Protein AF-A0A535PLF3-F1 (afdb_monomer_lite)

pLDDT: mean 87.12, std 11.1, range [45.72, 98.56]

Foldseek 3Di:
DPPDVVVVVVVVVVVVVVVVVVVVVVVVVCCCCPVVVVVVVVVVCVVPDDPDDDDDFDDWDDDPVNPHTPDGDDDDDDDDDDQVVDDPVCNVVVVVVVVVVVVD

Secondary structure (DSSP, 8-state):
---SSHHHHHHHHHHHHHHHHHHHHHHHHHIIIIISHHHHHHHHHHHH------PPPPPPEE-TTS-SEEE-----------GGGS-HHHHHHHHHHHHHHTT-

Radius of gyration: 34.32 Å; chains: 1; bounding box: 96×17×75 Å

Sequence (104 aa):
MLGRTDSRRRLLVILVAFAVAGASLGGRLAWWQVVRGSDLAADAHRQTTLRTEEPSRRGTIYDRSGTVVLATSVDRYRVVALPHSLSLADRQKTAQSLVTSRRR

Structure (mmCIF, N/CA/C/O backbone):
data_AF-A0A535PLF3-F1
#
_entry.id   AF-A0A535PLF3-F1
#
loop_
_atom_site.group_PDB
_atom_site.id
_atom_site.type_symbol
_atom_site.label_atom_id
_atom_site.label_alt_id
_atom_site.label_comp_id
_atom_site.label_asym_id
_atom_site.label_entity_id
_atom_site.label_seq_id
_atom_site.pdbx_PDB_ins_code
_atom_site.Cartn_x
_atom_site.Cartn_y
_atom_site.Cartn_z
_atom_site.occupancy
_atom_site.B_iso_or_equiv
_atom_site.auth_seq_id
_atom_site.auth_comp_id
_atom_site.auth_asym_id
_atom_site.auth_atom_id
_atom_site.pdbx_PDB_model_num
ATOM 1 N N . MET A 1 1 ? 52.831 0.271 -37.401 1.00 45.72 1 MET A N 1
ATOM 2 C CA . MET A 1 1 ? 52.290 1.410 -36.625 1.00 45.72 1 MET A CA 1
ATOM 3 C C . MET A 1 1 ? 50.783 1.538 -36.869 1.00 45.72 1 MET A C 1
ATOM 5 O O . MET A 1 1 ? 50.379 2.280 -37.749 1.00 45.72 1 MET A O 1
ATOM 9 N N . LEU A 1 2 ? 49.945 0.801 -36.129 1.00 56.78 2 LEU A N 1
ATOM 10 C CA . LEU A 1 2 ? 48.482 0.973 -36.125 1.00 56.78 2 LEU A CA 1
ATOM 11 C C . LEU A 1 2 ? 48.091 1.487 -34.738 1.00 56.78 2 LEU A C 1
ATOM 13 O O . LEU A 1 2 ? 48.141 0.717 -33.787 1.00 56.78 2 LEU A O 1
ATOM 17 N N . GLY A 1 3 ? 47.793 2.778 -34.565 1.00 60.88 3 GLY A N 1
ATOM 18 C CA . GLY A 1 3 ? 47.628 3.275 -33.189 1.00 60.88 3 GLY A CA 1
ATOM 19 C C . GLY A 1 3 ? 46.905 4.592 -32.954 1.00 60.88 3 GLY A C 1
ATOM 20 O O . GLY A 1 3 ? 46.897 5.051 -31.818 1.00 60.88 3 GLY A O 1
ATOM 21 N N . ARG A 1 4 ? 46.294 5.231 -33.959 1.00 59.78 4 ARG A N 1
ATOM 22 C CA . ARG A 1 4 ? 45.593 6.515 -33.727 1.00 59.78 4 ARG A CA 1
ATOM 23 C C . ARG A 1 4 ? 44.157 6.585 -34.251 1.00 59.78 4 ARG A C 1
ATOM 25 O O . ARG A 1 4 ? 43.327 7.223 -33.611 1.00 59.78 4 ARG A O 1
ATOM 32 N N . THR A 1 5 ? 43.827 5.904 -35.346 1.00 60.16 5 THR A N 1
ATOM 33 C CA . THR A 1 5 ? 42.466 5.881 -35.921 1.00 60.16 5 THR A CA 1
ATOM 34 C C . THR A 1 5 ? 41.593 4.745 -35.381 1.00 60.16 5 THR A C 1
ATOM 36 O O . THR A 1 5 ? 40.399 4.950 -35.169 1.00 60.16 5 THR A O 1
ATOM 39 N N . ASP A 1 6 ? 42.180 3.588 -35.067 1.00 66.50 6 ASP A N 1
ATOM 40 C CA . ASP A 1 6 ? 41.450 2.418 -34.552 1.00 66.50 6 ASP A CA 1
ATOM 41 C C . ASP A 1 6 ? 40.869 2.668 -33.147 1.00 66.50 6 ASP A C 1
ATOM 43 O O . ASP A 1 6 ? 39.704 2.398 -32.871 1.00 66.50 6 ASP A O 1
ATOM 47 N N . SER A 1 7 ? 41.636 3.334 -32.278 1.00 76.56 7 SER A N 1
ATOM 48 C CA . SER A 1 7 ? 41.222 3.671 -30.911 1.00 76.56 7 SER A CA 1
ATOM 49 C C . SER A 1 7 ? 39.967 4.548 -30.872 1.00 76.56 7 SER A C 1
ATOM 51 O O . SER A 1 7 ? 39.097 4.325 -30.035 1.00 76.56 7 SER A O 1
ATOM 53 N N . ARG A 1 8 ? 39.844 5.521 -31.790 1.00 84.31 8 ARG A N 1
ATOM 54 C CA . ARG A 1 8 ? 38.668 6.406 -31.885 1.00 84.31 8 ARG A CA 1
ATOM 55 C C . ARG A 1 8 ? 37.439 5.654 -32.384 1.00 84.31 8 ARG A C 1
ATOM 57 O O . ARG A 1 8 ? 36.364 5.816 -31.818 1.00 84.31 8 ARG A O 1
ATOM 64 N N . ARG A 1 9 ? 37.604 4.802 -33.403 1.00 87.31 9 ARG A N 1
ATOM 65 C CA . ARG A 1 9 ? 36.518 3.959 -33.921 1.00 87.31 9 ARG A CA 1
ATOM 66 C C . ARG A 1 9 ? 36.048 2.964 -32.861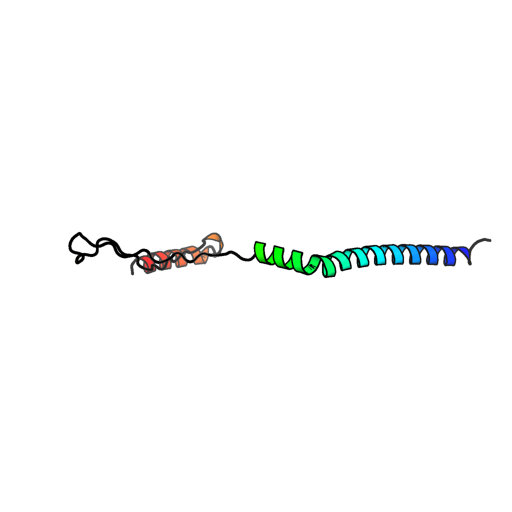 1.00 87.31 9 ARG A C 1
ATOM 68 O O . ARG A 1 9 ? 34.850 2.861 -32.631 1.00 87.31 9 ARG A O 1
ATOM 75 N N . ARG A 1 10 ? 36.974 2.299 -32.165 1.00 89.25 10 ARG A N 1
ATOM 76 C CA . ARG A 1 10 ? 36.672 1.383 -31.056 1.00 89.25 10 ARG A CA 1
ATOM 77 C C . ARG A 1 10 ? 35.933 2.086 -29.919 1.00 89.25 10 ARG A C 1
ATOM 79 O O . ARG A 1 10 ? 34.942 1.556 -29.432 1.00 89.25 10 ARG A O 1
ATOM 86 N N . LEU A 1 11 ? 36.376 3.283 -29.528 1.00 93.50 11 LEU A N 1
ATOM 87 C CA . LEU A 1 11 ? 35.707 4.076 -28.494 1.00 93.50 11 LEU A CA 1
ATOM 88 C C . LEU A 1 11 ? 34.281 4.466 -28.912 1.00 93.50 11 LEU A C 1
ATOM 90 O O . LEU A 1 11 ? 33.361 4.359 -28.110 1.00 93.50 11 LEU A O 1
ATOM 94 N N . LEU A 1 12 ? 34.089 4.869 -30.172 1.00 95.06 12 LEU A N 1
ATOM 95 C CA . LEU A 1 12 ? 32.777 5.232 -30.709 1.00 95.06 12 LEU A CA 1
ATOM 96 C C . LEU A 1 12 ? 31.836 4.021 -30.762 1.00 95.06 12 LEU A C 1
ATOM 98 O O . LEU A 1 12 ? 30.680 4.135 -30.373 1.00 95.06 12 LEU A O 1
ATOM 102 N N . VAL A 1 13 ? 32.336 2.849 -31.162 1.00 95.88 13 VAL A N 1
ATOM 103 C CA . VAL A 1 13 ? 31.568 1.592 -31.135 1.00 95.88 13 VAL A CA 1
ATOM 104 C C . VAL A 1 13 ? 31.126 1.252 -29.711 1.00 95.88 13 VAL A C 1
ATOM 106 O O . VAL A 1 13 ? 29.959 0.935 -29.497 1.00 95.88 13 VAL A O 1
ATOM 109 N N . ILE A 1 14 ? 32.028 1.365 -28.732 1.00 95.94 14 ILE A N 1
ATOM 110 C CA . ILE A 1 14 ? 31.702 1.132 -27.320 1.00 95.94 14 ILE A CA 1
ATOM 111 C C . ILE A 1 14 ? 30.649 2.138 -26.840 1.00 95.94 14 ILE A C 1
ATOM 113 O O . ILE A 1 14 ? 29.667 1.740 -26.221 1.00 95.94 14 ILE A O 1
ATOM 117 N N . LEU A 1 15 ? 30.808 3.424 -27.163 1.00 97.19 15 LEU A N 1
ATOM 118 C CA . LEU A 1 15 ? 29.841 4.461 -26.803 1.00 97.19 15 LEU A CA 1
ATOM 119 C C . LEU A 1 15 ? 28.452 4.163 -27.376 1.00 97.19 15 LEU A C 1
ATOM 121 O O . LEU A 1 15 ? 27.468 4.234 -26.648 1.00 97.19 15 LEU A O 1
ATOM 125 N N . VAL A 1 16 ? 28.371 3.797 -28.657 1.00 98.00 16 VAL A N 1
ATOM 126 C CA . VAL A 1 16 ? 27.105 3.428 -29.304 1.00 98.00 16 VAL A CA 1
ATOM 127 C C . VAL A 1 16 ? 26.499 2.195 -28.639 1.00 98.00 16 VAL A C 1
ATOM 129 O O . VAL A 1 16 ? 25.301 2.188 -28.372 1.00 98.00 16 VAL A O 1
ATOM 132 N N . ALA A 1 17 ? 27.304 1.186 -28.303 1.00 97.94 17 ALA A N 1
ATOM 133 C CA . ALA A 1 17 ? 26.820 0.003 -27.597 1.00 97.94 17 ALA A CA 1
ATOM 134 C C . ALA A 1 17 ? 26.204 0.364 -26.233 1.00 97.94 17 ALA A C 1
ATOM 136 O O . ALA A 1 17 ? 25.099 -0.079 -25.921 1.00 97.94 17 ALA A O 1
ATOM 137 N N . PHE A 1 18 ? 26.864 1.225 -25.452 1.00 98.25 18 PHE A N 1
ATOM 138 C CA . PHE A 1 18 ? 26.321 1.718 -24.183 1.00 98.25 18 PHE A CA 1
ATOM 139 C C . PHE A 1 18 ? 25.084 2.598 -24.367 1.00 98.25 18 PHE A C 1
ATOM 141 O O . PHE A 1 18 ? 24.142 2.481 -23.587 1.00 98.25 18 PHE A O 1
ATOM 148 N N . ALA A 1 19 ? 25.049 3.443 -25.398 1.00 98.31 19 ALA A N 1
ATOM 149 C CA . ALA A 1 19 ? 23.885 4.266 -25.706 1.00 98.31 19 ALA A CA 1
ATOM 150 C C . ALA A 1 19 ? 22.667 3.402 -26.062 1.00 98.31 19 ALA A C 1
ATOM 152 O O . ALA A 1 19 ? 21.576 3.642 -25.550 1.00 98.31 19 ALA A O 1
ATOM 153 N N . VAL A 1 20 ? 22.855 2.355 -26.871 1.00 98.56 20 VAL A N 1
ATOM 154 C CA . VAL A 1 20 ? 21.798 1.392 -27.218 1.00 98.56 20 VAL A CA 1
ATOM 155 C C . VAL A 1 20 ? 21.348 0.612 -25.985 1.00 98.56 20 VAL A C 1
ATOM 157 O O . VAL A 1 20 ? 20.147 0.493 -25.747 1.00 98.56 20 VAL A O 1
ATOM 160 N N . ALA A 1 21 ? 22.283 0.129 -25.162 1.00 98.38 21 ALA A N 1
ATOM 161 C CA . ALA A 1 21 ? 21.952 -0.552 -23.913 1.00 98.38 21 ALA A CA 1
ATOM 162 C C . ALA A 1 21 ? 21.140 0.361 -22.975 1.00 98.38 21 ALA A C 1
ATOM 164 O O . ALA A 1 21 ? 20.071 -0.030 -22.503 1.00 98.38 21 ALA A O 1
ATOM 165 N N . GLY A 1 22 ? 21.587 1.602 -22.773 1.00 98.44 22 GLY A N 1
ATOM 166 C CA . GLY A 1 22 ? 20.892 2.597 -21.957 1.00 98.44 22 GLY A CA 1
ATOM 167 C C . GLY A 1 22 ? 19.504 2.937 -22.500 1.00 98.44 22 GLY A C 1
ATOM 168 O O . GLY A 1 22 ? 18.536 2.931 -21.744 1.00 98.44 22 GLY A O 1
ATOM 169 N N . ALA A 1 23 ? 19.378 3.149 -23.811 1.00 98.38 23 ALA A N 1
ATOM 170 C CA . ALA A 1 23 ? 18.094 3.399 -24.461 1.00 98.38 23 ALA A CA 1
ATOM 171 C C . ALA A 1 23 ? 17.138 2.203 -24.332 1.00 98.38 23 ALA A C 1
ATOM 173 O O . ALA A 1 23 ? 15.951 2.397 -24.086 1.00 98.38 23 ALA A O 1
ATOM 174 N N . SER A 1 24 ? 17.643 0.969 -24.430 1.00 98.38 24 SER A N 1
ATOM 175 C CA . SER A 1 24 ? 16.827 -0.239 -24.260 1.00 98.38 24 SER A CA 1
ATOM 176 C C . SER A 1 24 ? 16.262 -0.361 -22.839 1.00 98.38 24 SER A C 1
ATOM 178 O O . SER A 1 24 ? 15.071 -0.624 -22.662 1.00 98.38 24 SER A O 1
ATOM 180 N N . LEU A 1 25 ? 17.085 -0.080 -21.823 1.00 98.25 25 LEU A N 1
ATOM 181 C CA . LEU A 1 25 ? 16.673 -0.065 -20.420 1.00 98.25 25 LEU A CA 1
ATOM 182 C C . LEU A 1 25 ? 15.706 1.088 -20.139 1.00 98.25 25 LEU A C 1
ATOM 184 O O . LEU A 1 25 ? 14.685 0.884 -19.485 1.00 98.25 25 LEU A O 1
ATOM 188 N N . GLY A 1 26 ? 15.989 2.276 -20.676 1.00 98.31 26 GLY A N 1
ATOM 189 C CA . GLY A 1 26 ? 15.128 3.451 -20.563 1.00 98.31 26 GLY A CA 1
ATOM 190 C C . GLY A 1 26 ? 13.759 3.226 -21.200 1.00 98.31 26 GLY A C 1
ATOM 191 O O . GLY A 1 26 ? 12.740 3.491 -20.571 1.00 98.31 26 GLY A O 1
ATOM 192 N N . GLY A 1 27 ? 13.712 2.647 -22.401 1.00 98.06 27 GLY A N 1
ATOM 193 C CA . GLY A 1 27 ? 12.463 2.265 -23.060 1.00 98.06 27 GLY A CA 1
ATOM 194 C C . GLY A 1 27 ? 11.695 1.203 -22.272 1.00 98.06 27 GLY A C 1
ATOM 195 O O . GLY A 1 27 ? 10.481 1.312 -22.092 1.00 98.06 27 GLY A O 1
ATOM 196 N N . ARG A 1 28 ? 12.398 0.205 -21.720 1.00 97.44 28 ARG A N 1
ATOM 197 C CA . ARG A 1 28 ? 11.778 -0.802 -20.851 1.00 97.44 28 ARG A CA 1
ATOM 198 C C . ARG A 1 28 ? 11.177 -0.169 -19.598 1.00 97.44 28 ARG A C 1
ATOM 200 O O . ARG A 1 28 ? 10.068 -0.542 -19.219 1.00 97.44 28 ARG A O 1
ATOM 207 N N . LEU A 1 29 ? 11.883 0.771 -18.974 1.00 97.69 29 LEU A N 1
ATOM 208 C CA . LEU A 1 29 ? 11.405 1.512 -17.811 1.00 97.69 29 LEU A CA 1
ATOM 209 C C . LEU A 1 29 ? 10.194 2.382 -18.166 1.00 97.69 29 LEU A C 1
ATOM 211 O O . LEU A 1 29 ? 9.194 2.340 -17.456 1.00 97.69 29 LEU A O 1
ATOM 215 N N . ALA A 1 30 ? 10.246 3.099 -19.290 1.00 97.75 30 ALA A N 1
ATOM 216 C CA . ALA A 1 30 ? 9.141 3.919 -19.776 1.00 97.75 30 ALA A CA 1
ATOM 217 C C . ALA A 1 30 ? 7.875 3.084 -20.017 1.00 97.75 30 ALA A C 1
ATOM 219 O O . ALA A 1 30 ? 6.788 3.519 -19.657 1.00 97.75 30 ALA A O 1
ATOM 220 N N . TRP A 1 31 ? 7.996 1.855 -20.531 1.00 97.50 31 TRP A N 1
ATOM 221 C CA . TRP A 1 31 ? 6.852 0.942 -20.630 1.00 97.50 31 TRP A CA 1
ATOM 222 C C . TRP A 1 31 ? 6.229 0.655 -19.258 1.00 97.50 31 TRP A C 1
ATOM 224 O O . TRP A 1 31 ? 5.013 0.741 -19.096 1.00 97.50 31 TRP A O 1
ATOM 234 N N . TRP A 1 32 ? 7.053 0.356 -18.250 1.00 97.56 32 TRP A N 1
ATOM 235 C CA . TRP A 1 32 ? 6.563 0.089 -16.895 1.00 97.56 32 TRP A CA 1
ATOM 236 C C . TRP A 1 32 ? 5.911 1.314 -16.255 1.00 97.56 32 TRP A C 1
ATOM 238 O O . TRP A 1 32 ? 4.905 1.168 -15.570 1.00 97.56 32 TRP A O 1
ATOM 248 N N . GLN A 1 33 ? 6.464 2.501 -16.491 1.00 95.81 33 GLN A N 1
ATOM 249 C CA . GLN A 1 33 ? 5.983 3.745 -15.897 1.00 95.81 33 GLN A CA 1
ATOM 250 C C . GLN A 1 33 ? 4.751 4.316 -16.609 1.00 95.81 33 GLN A C 1
ATOM 252 O O . GLN A 1 33 ? 3.830 4.768 -15.942 1.00 95.81 33 GLN A O 1
ATOM 257 N N . VAL A 1 34 ? 4.716 4.299 -17.943 1.00 96.31 34 VAL A N 1
ATOM 258 C CA . VAL A 1 34 ? 3.665 4.960 -18.736 1.00 96.31 34 VAL A CA 1
ATOM 259 C C . VAL A 1 34 ? 2.525 4.007 -19.067 1.00 96.31 34 VAL A C 1
ATOM 261 O O . VAL A 1 34 ? 1.367 4.367 -18.896 1.00 96.31 34 VAL A O 1
ATOM 264 N N . VAL A 1 35 ? 2.833 2.790 -19.529 1.00 95.94 35 VAL A N 1
ATOM 265 C CA . VAL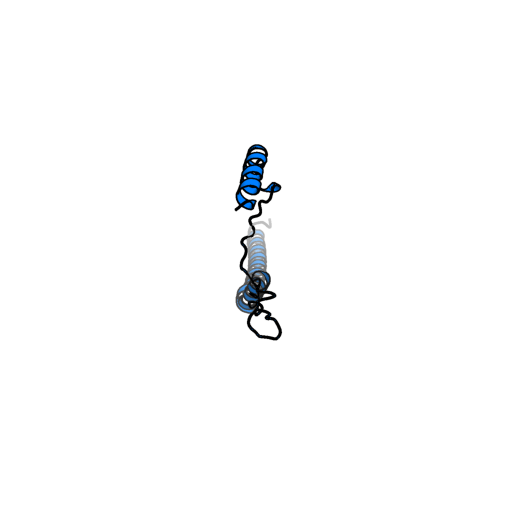 A 1 35 ? 1.798 1.831 -19.954 1.00 95.94 35 VAL A CA 1
ATOM 266 C C . VAL A 1 35 ? 1.217 1.098 -18.752 1.00 95.94 35 VAL A C 1
ATOM 268 O O . VAL A 1 35 ? 0.007 0.944 -18.657 1.00 95.94 35 VAL A O 1
ATOM 271 N N . ARG A 1 36 ? 2.075 0.646 -17.829 1.00 96.31 36 ARG A N 1
ATOM 272 C CA . ARG A 1 36 ? 1.656 -0.158 -16.668 1.00 96.31 36 ARG A CA 1
ATOM 273 C C . ARG A 1 36 ? 1.588 0.609 -15.348 1.00 96.31 36 ARG A C 1
ATOM 275 O O . ARG A 1 36 ? 1.249 0.012 -14.327 1.00 96.31 36 ARG A O 1
ATOM 282 N N . GLY A 1 37 ? 1.941 1.893 -15.341 1.00 95.31 37 GLY A N 1
ATOM 283 C CA . GLY A 1 37 ? 2.120 2.655 -14.105 1.00 95.31 37 GLY A CA 1
ATOM 284 C C . GLY A 1 37 ? 0.832 2.814 -13.306 1.00 95.31 37 GLY A C 1
ATOM 285 O O . GLY A 1 37 ? 0.845 2.618 -12.093 1.00 95.31 37 GLY A O 1
ATOM 286 N N . SER A 1 38 ? -0.284 3.108 -13.981 1.00 93.00 38 SER A N 1
ATOM 287 C CA . SER A 1 38 ? -1.600 3.238 -13.341 1.00 93.00 38 SER A CA 1
ATOM 288 C C . SER A 1 38 ? -2.034 1.948 -12.656 1.00 93.00 38 SER A C 1
ATOM 290 O O . SER A 1 38 ? -2.485 1.979 -11.514 1.00 93.00 38 SER A O 1
ATOM 292 N N . ASP A 1 39 ? -1.850 0.817 -13.333 1.00 94.31 39 ASP A N 1
ATOM 293 C CA . ASP A 1 39 ? -2.280 -0.489 -12.841 1.00 94.31 39 ASP A CA 1
ATOM 294 C C . ASP A 1 39 ? -1.443 -0.902 -11.631 1.00 94.31 39 ASP A C 1
ATOM 296 O O . ASP A 1 39 ? -1.983 -1.288 -10.598 1.00 94.31 39 ASP A O 1
ATOM 300 N N . LEU A 1 40 ? -0.121 -0.724 -11.712 1.00 93.94 40 LEU A N 1
ATOM 301 C CA . LEU A 1 40 ? 0.783 -0.985 -10.592 1.00 93.94 40 LEU A CA 1
ATOM 302 C C . LEU A 1 40 ? 0.492 -0.089 -9.381 1.00 93.94 40 LEU A C 1
ATOM 304 O O . LEU A 1 40 ? 0.548 -0.560 -8.245 1.00 93.94 40 LEU A O 1
ATOM 308 N N . ALA A 1 41 ? 0.162 1.186 -9.603 1.00 92.19 41 ALA A N 1
ATOM 309 C CA . ALA A 1 41 ? -0.225 2.098 -8.530 1.00 92.19 41 ALA A CA 1
ATOM 310 C C . ALA A 1 41 ? -1.558 1.680 -7.891 1.00 92.19 41 ALA A C 1
ATOM 312 O O . ALA A 1 41 ? -1.675 1.644 -6.666 1.00 92.19 41 ALA A O 1
ATOM 313 N N . ALA A 1 42 ? -2.548 1.303 -8.703 1.00 91.31 42 ALA A N 1
ATOM 314 C CA . ALA A 1 42 ? -3.824 0.796 -8.216 1.00 91.31 42 ALA A CA 1
ATOM 315 C C . ALA A 1 42 ? -3.647 -0.497 -7.406 1.00 91.31 42 ALA A C 1
ATOM 317 O O . ALA A 1 42 ? -4.258 -0.654 -6.351 1.00 91.31 42 ALA A O 1
ATOM 318 N N . ASP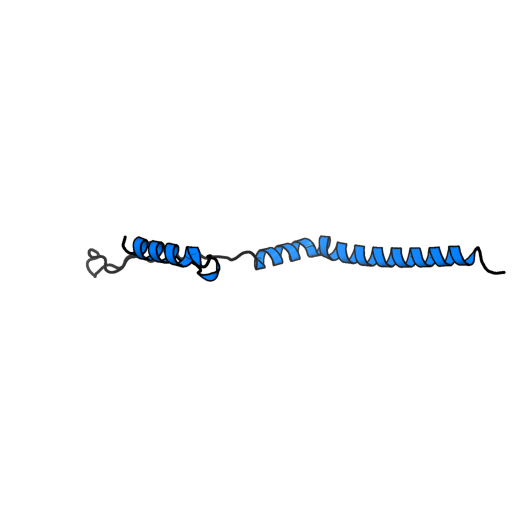 A 1 43 ? -2.790 -1.410 -7.859 1.00 91.06 43 ASP A N 1
ATOM 319 C CA . ASP A 1 43 ? -2.468 -2.651 -7.153 1.00 91.06 43 ASP A CA 1
ATOM 320 C C . ASP A 1 43 ? -1.813 -2.374 -5.794 1.00 91.06 43 ASP A C 1
ATOM 322 O O . ASP A 1 43 ? -2.242 -2.930 -4.779 1.00 91.06 43 ASP A O 1
ATOM 326 N N . ALA A 1 44 ? -0.839 -1.459 -5.748 1.00 88.62 44 ALA A N 1
ATOM 327 C CA . ALA A 1 44 ? -0.205 -1.025 -4.504 1.00 88.62 44 ALA A CA 1
ATOM 328 C C . ALA A 1 44 ? -1.218 -0.384 -3.540 1.00 88.62 44 ALA A C 1
ATOM 330 O O . ALA A 1 44 ? -1.210 -0.666 -2.337 1.00 88.62 44 ALA A O 1
ATOM 331 N N . HIS A 1 45 ? -2.143 0.428 -4.060 1.00 87.94 45 HIS A N 1
ATOM 332 C CA . HIS A 1 45 ? -3.229 0.990 -3.263 1.00 87.94 45 HIS A CA 1
ATOM 333 C C . HIS A 1 45 ? -4.156 -0.089 -2.708 1.00 87.94 45 HIS A C 1
ATOM 335 O O . HIS A 1 45 ? -4.508 -0.023 -1.535 1.00 87.94 45 HIS A O 1
ATOM 341 N N . ARG A 1 46 ? -4.514 -1.121 -3.480 1.00 86.56 46 ARG A N 1
ATOM 342 C CA . ARG A 1 46 ? -5.341 -2.228 -2.965 1.00 86.56 46 ARG A CA 1
ATOM 343 C C . ARG A 1 46 ? -4.623 -3.059 -1.904 1.00 86.56 46 ARG A C 1
ATOM 345 O O . ARG A 1 46 ? -5.272 -3.518 -0.973 1.00 86.56 46 ARG A O 1
ATOM 352 N N . GLN A 1 47 ? -3.309 -3.241 -2.018 1.00 84.50 47 GLN A N 1
ATOM 353 C CA . GLN A 1 47 ? -2.522 -3.954 -1.005 1.00 84.50 47 GLN A CA 1
ATOM 354 C C . GLN A 1 47 ? -2.391 -3.176 0.309 1.00 84.50 47 GLN A C 1
ATOM 356 O O . GLN A 1 47 ? -2.302 -3.779 1.374 1.00 84.50 47 GLN A O 1
ATOM 361 N N . THR A 1 48 ? -2.368 -1.845 0.239 1.00 80.56 48 THR A N 1
ATOM 362 C CA . THR A 1 48 ? -2.204 -0.973 1.414 1.00 80.56 48 THR A CA 1
ATOM 363 C C . THR A 1 48 ? -3.530 -0.503 2.009 1.00 80.56 48 THR A C 1
ATOM 365 O O . THR A 1 48 ? -3.586 -0.170 3.192 1.00 80.56 48 THR A O 1
ATOM 368 N N . THR A 1 49 ? -4.611 -0.505 1.228 1.00 77.44 49 THR A N 1
ATOM 369 C CA . THR A 1 49 ? -5.944 -0.123 1.699 1.00 77.44 49 THR A CA 1
ATOM 370 C C . THR A 1 49 ? -6.602 -1.306 2.392 1.00 77.44 49 THR A C 1
ATOM 372 O O . THR A 1 49 ? -7.126 -2.218 1.753 1.00 77.44 49 THR A O 1
ATOM 375 N N . LEU A 1 50 ? -6.622 -1.272 3.721 1.00 71.56 50 LEU A N 1
ATOM 376 C CA . LEU A 1 50 ? -7.462 -2.162 4.509 1.00 71.56 50 LEU A CA 1
ATOM 377 C C . LEU A 1 50 ? -8.901 -1.640 4.469 1.00 71.56 50 L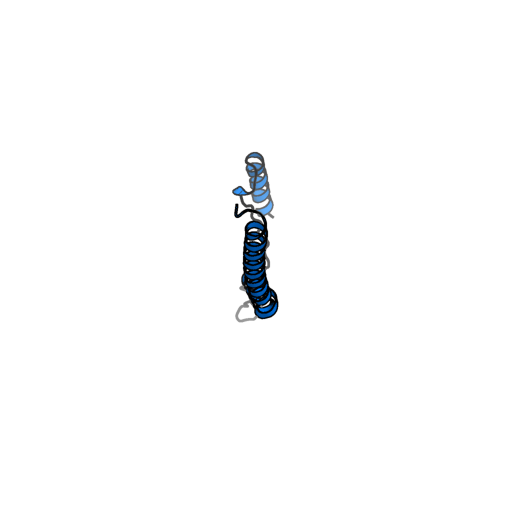EU A C 1
ATOM 379 O O . LEU A 1 50 ? -9.195 -0.554 4.968 1.00 71.56 50 LEU A O 1
ATOM 383 N N . ARG A 1 51 ? -9.810 -2.415 3.873 1.00 67.12 51 ARG A N 1
ATOM 384 C CA . ARG A 1 51 ? -11.248 -2.175 4.014 1.00 67.12 51 ARG A CA 1
ATOM 385 C C . ARG A 1 51 ? -11.671 -2.667 5.393 1.00 67.12 51 ARG A C 1
ATOM 387 O O . ARG A 1 51 ? -11.905 -3.856 5.584 1.00 67.12 51 ARG A O 1
ATOM 394 N N . THR A 1 52 ? -11.753 -1.751 6.346 1.00 70.62 52 THR A N 1
ATOM 395 C CA . THR A 1 52 ? -12.384 -2.025 7.636 1.00 70.62 52 THR A CA 1
ATOM 396 C C . THR A 1 52 ? -13.884 -1.828 7.469 1.00 70.62 52 THR A C 1
ATOM 398 O O . THR A 1 52 ? -14.344 -0.706 7.270 1.00 70.62 52 THR A O 1
ATOM 401 N N . GLU A 1 53 ? -14.653 -2.915 7.486 1.00 72.38 53 GLU A N 1
ATOM 402 C CA . GLU A 1 53 ? -16.107 -2.812 7.591 1.00 72.38 53 GLU A CA 1
ATOM 403 C C . GLU A 1 53 ? -16.470 -2.438 9.025 1.00 72.38 53 GLU A C 1
ATOM 405 O O . GLU A 1 53 ? -16.107 -3.147 9.962 1.00 72.38 53 GLU A O 1
ATOM 410 N N . GLU A 1 54 ? -17.165 -1.314 9.191 1.00 76.19 54 GLU A N 1
ATOM 411 C CA . GLU A 1 54 ? -17.726 -0.932 10.482 1.00 76.19 54 GLU A CA 1
ATOM 412 C C . GLU A 1 54 ? -18.990 -1.773 10.715 1.00 76.19 54 GLU A C 1
ATOM 414 O O . GLU A 1 54 ? -19.967 -1.630 9.968 1.00 76.19 54 GLU A O 1
ATOM 419 N N . PRO A 1 55 ? -18.998 -2.687 11.699 1.00 77.25 55 PRO A N 1
ATOM 420 C CA . PRO A 1 55 ? -20.161 -3.519 11.947 1.00 77.25 55 PRO A CA 1
ATOM 421 C C . PRO A 1 55 ? -21.340 -2.656 12.407 1.00 77.25 55 PRO A C 1
ATOM 423 O O . PRO A 1 55 ? -21.219 -1.800 13.282 1.00 77.25 55 PRO A O 1
ATOM 426 N N . SER A 1 56 ? -22.526 -2.915 11.857 1.00 77.69 56 SER A N 1
ATOM 427 C CA . SER A 1 56 ? -23.747 -2.257 12.323 1.00 77.69 56 SER A CA 1
ATOM 428 C C . SER A 1 56 ? -24.030 -2.610 13.787 1.00 77.69 56 SER A C 1
ATOM 430 O O . SER A 1 56 ? -23.926 -3.778 14.176 1.00 77.69 56 SER A O 1
ATOM 432 N N . ARG A 1 57 ? -24.468 -1.632 14.591 1.00 81.69 57 ARG A N 1
ATOM 433 C CA . ARG A 1 57 ? -24.863 -1.868 15.988 1.00 81.69 57 ARG A CA 1
ATOM 434 C C . ARG A 1 57 ? -25.996 -2.899 16.048 1.00 81.69 57 ARG A C 1
ATOM 436 O O . ARG A 1 57 ? -27.043 -2.720 15.428 1.00 81.69 57 ARG A O 1
ATOM 443 N N . ARG A 1 58 ? -25.813 -3.963 16.834 1.00 87.75 58 ARG A N 1
ATOM 444 C CA . ARG A 1 58 ? -26.862 -4.963 17.069 1.00 87.75 58 ARG A CA 1
ATOM 445 C C . ARG A 1 58 ? -28.016 -4.339 17.857 1.00 87.75 58 ARG A C 1
ATOM 447 O O . ARG A 1 58 ? -27.778 -3.662 18.859 1.00 87.75 58 ARG A O 1
ATOM 454 N N . GLY A 1 59 ? -29.245 -4.617 17.424 1.00 88.44 59 GLY A N 1
ATOM 455 C CA . GLY A 1 59 ? -30.466 -4.150 18.080 1.00 88.44 59 GLY A CA 1
ATOM 456 C C . GLY A 1 59 ? -30.659 -4.689 19.503 1.00 88.44 59 GLY A C 1
ATOM 457 O O . GLY A 1 59 ? -30.097 -5.721 19.890 1.00 88.44 59 GLY A O 1
ATOM 458 N N . THR A 1 60 ? -31.476 -3.971 20.271 1.00 92.88 60 THR A N 1
ATOM 459 C CA . THR A 1 60 ? -31.857 -4.310 21.646 1.00 92.88 60 THR A CA 1
ATOM 460 C C . THR A 1 60 ? -32.832 -5.490 21.666 1.00 92.88 60 THR A C 1
ATOM 462 O O . THR A 1 60 ? -33.787 -5.515 20.893 1.00 92.88 60 THR A O 1
ATOM 465 N N . ILE A 1 61 ? -32.610 -6.466 22.550 1.00 92.44 61 ILE A N 1
ATOM 466 C CA . ILE A 1 61 ? -33.553 -7.566 22.804 1.00 92.44 61 ILE A CA 1
ATOM 467 C C . ILE A 1 61 ? -34.414 -7.195 24.002 1.00 92.44 61 ILE A C 1
ATOM 469 O O . ILE A 1 61 ? -33.875 -6.842 25.053 1.00 92.44 61 ILE A O 1
ATOM 473 N N . TYR A 1 62 ? -35.724 -7.344 23.850 1.00 95.25 62 TYR A N 1
ATOM 474 C CA . TYR A 1 62 ? -36.705 -7.151 24.910 1.00 95.25 62 TYR A CA 1
ATOM 475 C C . TYR A 1 62 ? -37.342 -8.482 25.316 1.00 95.25 62 TYR A C 1
ATOM 477 O O . TYR A 1 62 ? -37.244 -9.477 24.594 1.00 95.25 62 TYR A O 1
ATOM 485 N N . ASP A 1 63 ? -37.999 -8.503 26.471 1.00 92.81 63 ASP A N 1
ATOM 486 C CA . ASP A 1 63 ? -38.890 -9.600 26.849 1.00 92.81 63 ASP A CA 1
ATOM 487 C C . ASP A 1 63 ? -40.172 -9.636 25.981 1.00 92.81 63 ASP A C 1
ATOM 489 O O . ASP A 1 63 ? -40.389 -8.794 25.107 1.00 92.81 63 ASP A O 1
ATOM 493 N N . ARG A 1 64 ? -41.069 -10.599 26.241 1.00 92.00 64 ARG A N 1
ATOM 494 C CA . ARG A 1 64 ? -42.341 -10.738 25.500 1.00 92.00 64 ARG A CA 1
ATOM 495 C C . ARG A 1 64 ? -43.276 -9.525 25.592 1.00 92.00 64 ARG A C 1
ATOM 497 O O . ARG A 1 64 ? -44.188 -9.420 24.781 1.00 92.00 64 ARG A O 1
ATOM 504 N N . SER A 1 65 ? -43.120 -8.681 26.611 1.00 92.75 65 SER A N 1
ATOM 505 C CA . SER A 1 65 ? -43.941 -7.484 26.809 1.00 92.75 65 SER A CA 1
ATOM 506 C C . SER A 1 65 ? -43.392 -6.279 26.045 1.00 92.75 65 SER A C 1
ATOM 508 O O . SER A 1 65 ? -44.090 -5.280 25.911 1.00 92.75 65 SER A O 1
ATOM 510 N N . GLY A 1 66 ? -42.145 -6.356 25.567 1.00 87.19 66 GLY A N 1
ATOM 511 C CA . GLY A 1 66 ? -41.443 -5.240 24.937 1.00 87.19 66 GLY A CA 1
ATOM 512 C C . GLY A 1 66 ? -40.920 -4.196 25.928 1.00 87.19 66 GLY A C 1
ATOM 513 O O . GLY A 1 66 ? -40.385 -3.180 25.498 1.00 87.19 66 GLY A O 1
ATOM 514 N N . THR A 1 67 ? -41.057 -4.423 27.240 1.00 88.75 67 THR A N 1
ATOM 515 C CA . THR A 1 67 ? -40.771 -3.400 28.263 1.00 88.75 67 THR A CA 1
ATOM 516 C C . THR A 1 67 ? -39.381 -3.563 28.870 1.00 88.75 67 THR A C 1
ATOM 518 O O . THR A 1 67 ? -38.647 -2.589 29.030 1.00 88.75 67 THR A O 1
ATOM 521 N N . VAL A 1 68 ? -38.991 -4.795 29.207 1.00 90.38 68 VAL A N 1
ATOM 522 C CA . VAL A 1 68 ? -37.711 -5.059 29.878 1.00 90.38 68 VAL A CA 1
ATOM 523 C C . VAL A 1 68 ? -36.629 -5.342 28.843 1.00 90.38 68 VAL A C 1
ATOM 525 O O . VAL A 1 68 ? -36.774 -6.245 28.021 1.00 90.38 68 VAL A O 1
ATOM 528 N N . VAL A 1 69 ? -35.524 -4.594 28.904 1.00 91.38 69 VAL A N 1
ATOM 529 C CA . VAL A 1 69 ? -34.333 -4.826 28.073 1.00 91.38 69 VAL A CA 1
ATOM 530 C C . VAL A 1 69 ? -33.544 -6.011 28.623 1.00 91.38 69 VAL A C 1
ATOM 532 O O . VAL A 1 69 ? -33.065 -5.974 29.753 1.00 91.38 69 VAL A O 1
ATOM 535 N N . LEU A 1 70 ? -33.368 -7.041 27.799 1.00 92.31 70 LEU A N 1
ATOM 536 C CA . LEU A 1 70 ? -32.603 -8.244 28.132 1.00 92.31 70 LEU A CA 1
ATOM 537 C C . LEU A 1 70 ? -31.157 -8.175 27.634 1.00 92.31 70 LEU A C 1
ATOM 539 O O . LEU A 1 70 ? -30.248 -8.673 28.292 1.00 92.31 70 LEU A O 1
ATOM 543 N N . ALA A 1 71 ? -30.928 -7.565 26.469 1.00 91.56 71 ALA A N 1
ATOM 544 C CA . ALA A 1 71 ? -29.588 -7.408 25.912 1.00 91.56 71 ALA A CA 1
ATOM 545 C C . ALA A 1 71 ? -29.497 -6.155 25.041 1.00 91.56 71 ALA A C 1
ATOM 547 O O . ALA A 1 71 ? -30.387 -5.888 24.235 1.00 91.56 71 ALA A O 1
ATOM 548 N N . THR A 1 72 ? -28.396 -5.418 25.164 1.00 91.00 72 THR A N 1
ATOM 549 C CA . THR A 1 72 ? -28.114 -4.221 24.366 1.00 91.00 72 THR A CA 1
ATOM 550 C C . THR A 1 72 ? -26.627 -4.126 24.030 1.00 91.00 72 THR A C 1
ATOM 552 O O . THR A 1 72 ? -25.787 -4.735 24.694 1.00 91.00 72 THR A O 1
ATOM 555 N N . SER A 1 73 ? -26.310 -3.360 22.989 1.00 89.69 73 SER A N 1
ATOM 556 C CA . SER A 1 73 ? -24.942 -3.096 22.547 1.00 89.69 73 SER A CA 1
ATOM 557 C C . SER A 1 73 ? -24.455 -1.777 23.137 1.00 89.69 73 SER A C 1
ATOM 559 O O . SER A 1 73 ? -25.026 -0.725 22.844 1.00 89.69 73 SER A O 1
ATOM 561 N N . VAL A 1 74 ? -23.378 -1.818 23.922 1.00 87.56 74 VAL A N 1
ATOM 562 C CA . VAL A 1 74 ? -22.748 -0.627 24.511 1.00 87.56 74 VAL A CA 1
ATOM 563 C C . VAL A 1 74 ? -21.331 -0.453 23.993 1.00 87.56 74 VAL A C 1
ATOM 565 O O . VAL A 1 74 ? -20.586 -1.426 23.867 1.00 87.56 74 VAL A O 1
ATOM 568 N N . ASP A 1 75 ? -20.950 0.793 23.741 1.00 86.19 75 ASP A N 1
ATOM 569 C CA . ASP A 1 75 ? -19.591 1.105 23.315 1.00 86.19 75 ASP A CA 1
ATOM 570 C C . ASP A 1 75 ? -18.672 1.068 24.535 1.00 86.19 75 ASP A C 1
ATOM 572 O O . ASP A 1 75 ? -18.981 1.608 25.603 1.00 86.19 75 ASP A O 1
ATOM 576 N N . ARG A 1 76 ? -17.537 0.386 24.395 1.00 84.31 76 ARG A N 1
ATOM 577 C CA . ARG A 1 76 ? -16.540 0.254 25.455 1.00 84.31 76 ARG A CA 1
ATOM 578 C C . ARG A 1 76 ? -15.167 0.556 24.894 1.00 84.31 76 ARG A C 1
ATOM 580 O O . ARG A 1 76 ? -14.729 -0.059 23.926 1.00 84.31 76 ARG A O 1
ATOM 587 N N . TYR A 1 77 ? -14.461 1.458 25.559 1.00 86.25 77 TYR A N 1
ATOM 588 C CA . TYR A 1 77 ? -13.063 1.712 25.259 1.00 86.25 77 TYR A CA 1
ATOM 589 C C . TYR A 1 77 ? -12.198 0.597 25.841 1.00 86.25 77 TYR A C 1
ATOM 591 O O . TYR A 1 77 ? -12.290 0.267 27.025 1.00 86.25 77 TYR A O 1
ATOM 599 N N . ARG A 1 78 ? -11.333 0.022 25.005 1.00 85.06 78 ARG A N 1
ATOM 600 C CA . ARG A 1 78 ? -10.304 -0.925 25.429 1.00 85.06 78 ARG A CA 1
ATOM 601 C C . ARG A 1 78 ? -8.953 -0.226 25.395 1.00 85.06 78 ARG A C 1
ATOM 603 O O . ARG A 1 78 ? -8.437 0.071 24.324 1.00 85.06 78 ARG A O 1
ATOM 610 N N . VAL A 1 79 ? -8.369 -0.008 26.567 1.00 86.00 79 VAL A N 1
ATOM 611 C CA . VAL A 1 79 ? -7.009 0.525 26.692 1.00 86.00 79 VAL A CA 1
ATOM 612 C C . VAL A 1 79 ? -6.028 -0.645 26.762 1.00 86.00 79 VAL A C 1
ATOM 614 O O . VAL A 1 79 ? -6.192 -1.552 27.579 1.00 86.00 79 VAL A O 1
ATOM 617 N N . VAL A 1 80 ? -5.021 -0.645 25.889 1.00 86.69 80 VAL A N 1
ATOM 618 C CA . VAL A 1 80 ? -3.963 -1.664 25.821 1.00 86.69 80 VAL A CA 1
ATOM 619 C C . VAL A 1 80 ? -2.599 -0.992 25.728 1.00 86.69 80 VAL A C 1
ATOM 621 O O . VAL A 1 80 ? -2.462 0.058 25.109 1.00 86.69 80 VAL A O 1
ATOM 624 N N . ALA A 1 81 ? -1.587 -1.613 26.333 1.00 88.81 81 ALA A N 1
ATOM 625 C CA . ALA A 1 81 ? -0.190 -1.225 26.174 1.00 88.81 81 ALA A CA 1
ATOM 626 C C . ALA A 1 81 ? 0.614 -2.416 25.648 1.00 88.81 81 ALA A C 1
ATOM 628 O O . ALA A 1 81 ? 0.347 -3.559 26.022 1.00 88.81 81 ALA A O 1
ATOM 629 N N . LEU A 1 82 ? 1.600 -2.136 24.798 1.00 91.50 82 LEU A N 1
ATOM 630 C CA . LEU A 1 82 ? 2.498 -3.127 24.210 1.00 91.50 82 LEU A CA 1
ATOM 631 C C . LEU A 1 82 ? 3.815 -3.128 25.002 1.00 91.50 82 LEU A C 1
ATOM 633 O O . LEU A 1 82 ? 4.593 -2.184 24.887 1.00 91.50 82 LEU A O 1
ATOM 637 N N . PRO A 1 83 ? 4.114 -4.155 25.821 1.00 87.88 83 PRO A N 1
ATOM 638 C CA . PRO A 1 83 ? 5.274 -4.114 26.717 1.00 87.88 83 PRO A CA 1
ATOM 639 C C . PRO A 1 83 ? 6.616 -3.940 25.995 1.00 87.88 83 PRO A C 1
ATOM 641 O O . PRO A 1 83 ? 7.546 -3.349 26.543 1.00 87.88 83 PRO A O 1
ATOM 644 N N . HIS A 1 84 ? 6.721 -4.437 24.760 1.00 89.94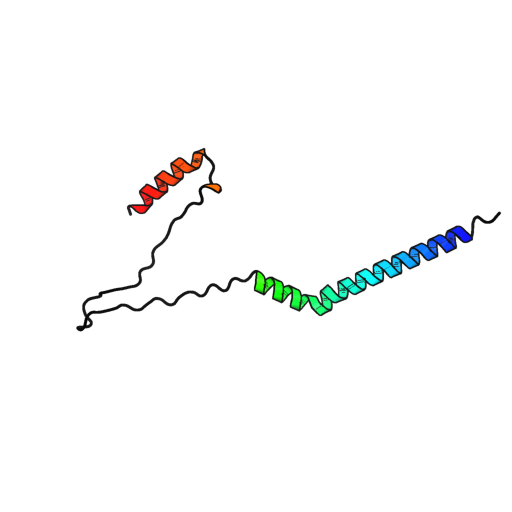 84 HIS A N 1
ATOM 645 C CA . HIS A 1 84 ? 7.938 -4.344 23.954 1.00 89.94 84 HIS A CA 1
ATOM 646 C C . HIS A 1 84 ? 8.226 -2.922 23.448 1.00 89.94 84 HIS A C 1
ATOM 648 O O . HIS A 1 84 ? 9.372 -2.632 23.127 1.00 89.94 84 HIS A O 1
ATOM 654 N N . SER A 1 85 ? 7.226 -2.035 23.382 1.00 90.88 85 SER A N 1
ATOM 655 C CA . SER A 1 85 ? 7.412 -0.635 22.977 1.00 90.88 85 SER A CA 1
ATOM 656 C C . SER A 1 85 ? 7.705 0.292 24.162 1.00 90.88 85 SER A C 1
ATOM 658 O O . SER A 1 85 ? 7.747 1.505 23.991 1.00 90.88 85 SER A O 1
ATOM 660 N N . LEU A 1 86 ? 7.869 -0.264 25.368 1.00 90.44 86 LEU A N 1
ATOM 661 C CA . LEU A 1 86 ? 8.122 0.473 26.604 1.00 90.44 86 LEU A CA 1
ATOM 662 C C . LEU A 1 86 ? 9.521 0.163 27.139 1.00 90.44 86 LEU A C 1
ATOM 664 O O . LEU A 1 86 ? 9.950 -1.000 27.144 1.00 90.44 86 LEU A O 1
ATOM 668 N N . SER A 1 87 ? 10.191 1.195 27.661 1.00 89.94 87 SER A N 1
ATOM 669 C CA . SER A 1 87 ? 11.443 1.033 28.401 1.00 89.94 87 SER A CA 1
ATOM 670 C C . SER A 1 87 ? 11.225 0.161 29.644 1.00 89.94 87 SER A C 1
ATOM 672 O O . SER A 1 87 ? 10.120 0.098 30.189 1.00 89.94 87 SER A O 1
ATOM 674 N N . LEU A 1 88 ? 12.275 -0.514 30.123 1.00 85.38 88 LEU A N 1
ATOM 675 C CA . LEU A 1 88 ? 12.177 -1.338 31.336 1.00 85.38 88 LEU A CA 1
ATOM 676 C C . LEU A 1 88 ? 11.718 -0.522 32.555 1.00 85.38 88 LEU A C 1
ATOM 678 O O . LEU A 1 88 ? 10.942 -1.030 33.361 1.00 85.38 88 LEU A O 1
ATOM 682 N N . ALA A 1 89 ? 12.134 0.744 32.646 1.00 86.88 89 ALA A N 1
ATOM 683 C CA . ALA A 1 89 ? 11.747 1.651 33.723 1.00 86.88 89 ALA A CA 1
ATOM 684 C C . ALA A 1 89 ? 10.256 2.043 33.662 1.00 86.88 89 ALA A C 1
ATOM 686 O O . ALA A 1 89 ? 9.587 2.113 34.694 1.00 86.88 89 ALA A O 1
ATOM 687 N N . ASP A 1 90 ? 9.702 2.235 32.461 1.00 90.12 90 ASP A N 1
ATOM 688 C CA . ASP A 1 90 ? 8.330 2.737 32.286 1.00 90.12 90 ASP A CA 1
ATOM 689 C C . ASP A 1 90 ? 7.252 1.653 32.404 1.00 90.12 90 ASP A C 1
ATOM 691 O O . ASP A 1 90 ? 6.076 1.958 32.639 1.00 90.12 90 ASP A O 1
ATOM 695 N N . ARG A 1 91 ? 7.625 0.374 32.270 1.00 90.31 91 ARG A N 1
ATOM 696 C CA . ARG A 1 91 ? 6.686 -0.761 32.331 1.00 90.31 91 ARG A CA 1
ATOM 697 C C . ARG A 1 91 ? 5.934 -0.824 33.654 1.00 90.31 91 ARG A C 1
ATOM 699 O O . ARG A 1 91 ? 4.715 -0.980 33.647 1.00 90.31 91 ARG A O 1
ATOM 706 N N . GLN A 1 92 ? 6.642 -0.668 34.772 1.00 88.69 92 GLN A N 1
ATOM 707 C CA . GLN A 1 92 ? 6.057 -0.766 36.112 1.00 88.69 92 GLN A CA 1
ATOM 708 C C . GLN A 1 92 ? 5.019 0.343 36.339 1.00 88.69 92 GLN A C 1
ATOM 710 O O . GLN A 1 92 ? 3.889 0.078 36.750 1.00 88.69 92 GLN A O 1
ATOM 715 N N . LYS A 1 93 ? 5.387 1.582 35.989 1.00 89.38 93 LYS A N 1
ATOM 716 C CA . LYS A 1 93 ? 4.523 2.763 36.091 1.00 89.38 93 LYS A CA 1
ATOM 717 C C . LYS A 1 93 ? 3.289 2.631 35.196 1.00 89.38 93 LYS A C 1
ATOM 719 O O . LYS A 1 93 ? 2.171 2.881 35.637 1.00 89.38 93 LYS A O 1
ATOM 724 N N . THR A 1 94 ? 3.476 2.182 33.956 1.00 89.94 94 THR A N 1
ATOM 725 C CA . THR A 1 94 ? 2.378 1.991 32.996 1.00 89.94 94 THR A CA 1
ATOM 726 C C . THR A 1 94 ? 1.418 0.892 33.453 1.00 89.94 94 THR A C 1
ATOM 728 O O . THR A 1 94 ? 0.204 1.078 33.399 1.00 89.94 94 THR A O 1
ATOM 731 N N . ALA A 1 95 ? 1.936 -0.224 33.976 1.00 89.00 95 ALA A N 1
ATOM 732 C CA . ALA A 1 95 ? 1.113 -1.301 34.522 1.00 89.00 95 ALA A CA 1
ATOM 733 C C . ALA A 1 95 ? 0.237 -0.817 35.691 1.00 89.00 95 ALA A C 1
ATOM 735 O O . ALA A 1 95 ? -0.962 -1.096 35.719 1.00 89.00 95 ALA A O 1
ATOM 736 N N . GLN A 1 96 ? 0.800 -0.033 36.614 1.00 89.50 96 GLN A N 1
ATOM 737 C CA . GLN A 1 96 ? 0.054 0.543 37.740 1.00 89.50 96 GLN A CA 1
ATOM 738 C C . GLN A 1 96 ? -1.059 1.501 37.277 1.00 89.50 96 GLN A C 1
ATOM 740 O O . GLN A 1 96 ? -2.186 1.437 37.781 1.00 89.50 96 GLN A O 1
ATOM 745 N N . SER A 1 97 ? -0.786 2.335 36.269 1.00 88.06 97 SER A N 1
ATOM 746 C CA . SER A 1 97 ? -1.788 3.227 35.668 1.00 88.06 97 SER A CA 1
ATOM 747 C C . SER A 1 97 ? -2.927 2.459 34.986 1.00 88.06 97 SER A C 1
ATOM 749 O O . SER A 1 97 ? -4.095 2.839 35.104 1.00 88.06 97 SER A O 1
ATOM 751 N N . LEU A 1 98 ? -2.627 1.343 34.314 1.00 87.19 98 LEU A N 1
ATOM 752 C CA . LEU A 1 98 ? -3.640 0.490 33.679 1.00 87.19 98 LEU A CA 1
ATOM 753 C C . LEU A 1 98 ? -4.527 -0.231 34.702 1.00 87.19 98 LEU A C 1
ATOM 755 O O . LEU A 1 98 ? -5.739 -0.325 34.516 1.00 87.19 98 LEU A O 1
ATOM 759 N N . VAL A 1 99 ? -3.953 -0.702 35.811 1.00 87.75 99 VAL A N 1
ATOM 760 C CA . VAL A 1 99 ? -4.731 -1.323 36.897 1.00 87.75 99 VAL A CA 1
ATOM 761 C C . VAL A 1 99 ? -5.676 -0.308 37.542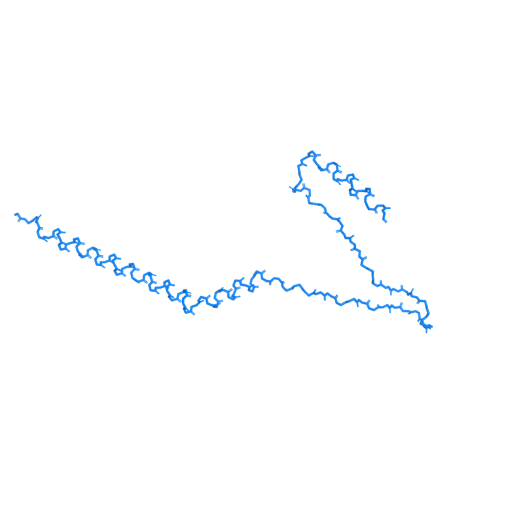 1.00 87.75 99 VAL A C 1
ATOM 763 O O . VAL A 1 99 ? -6.833 -0.631 37.810 1.00 87.75 99 VAL A O 1
ATOM 766 N N . THR A 1 100 ? -5.205 0.922 37.754 1.00 85.69 100 THR A N 1
ATOM 767 C CA . THR A 1 100 ? -6.012 1.994 38.355 1.00 85.69 100 THR A CA 1
ATOM 768 C C . THR A 1 100 ? -7.137 2.451 37.424 1.00 85.69 100 THR A C 1
ATOM 770 O O . THR A 1 100 ? -8.271 2.615 37.867 1.00 85.69 100 THR A O 1
ATOM 773 N N . SER A 1 101 ? -6.855 2.610 36.128 1.00 78.00 101 SER A N 1
ATOM 774 C CA . SER A 1 101 ? -7.850 3.053 35.138 1.00 78.00 101 SER A CA 1
ATOM 775 C C . SER A 1 101 ? -8.940 2.017 34.852 1.00 78.00 101 SER A C 1
ATOM 777 O O . SER A 1 101 ? -10.070 2.407 34.592 1.00 78.00 101 SER A O 1
ATOM 779 N N . ARG A 1 102 ? -8.660 0.711 34.984 1.00 66.81 102 ARG A N 1
ATOM 780 C CA . ARG A 1 102 ? -9.661 -0.364 34.820 1.00 66.81 102 ARG A CA 1
ATOM 781 C C . ARG A 1 102 ? -10.756 -0.374 35.901 1.00 66.81 102 ARG A C 1
ATOM 783 O O . ARG A 1 102 ? -11.765 -1.049 35.726 1.00 66.81 102 ARG A O 1
ATOM 790 N N . ARG A 1 103 ? -10.553 0.310 37.034 1.00 59.66 103 ARG A N 1
ATOM 791 C CA . ARG A 1 103 ? -11.501 0.329 38.166 1.00 59.66 103 ARG A CA 1
ATOM 792 C C . ARG A 1 103 ? -12.575 1.426 38.081 1.00 59.66 103 ARG A C 1
ATOM 794 O O . ARG A 1 103 ? -13.401 1.487 38.986 1.00 59.66 103 ARG A O 1
ATOM 801 N N . ARG A 1 104 ? -12.557 2.279 37.053 1.00 52.72 104 ARG A N 1
ATOM 802 C CA . ARG A 1 104 ? -13.597 3.287 36.778 1.00 52.72 104 ARG A CA 1
ATOM 803 C C . ARG A 1 104 ? -14.444 2.862 35.586 1.00 52.72 104 ARG A C 1
ATOM 805 O O . ARG A 1 104 ? -15.655 3.152 35.623 1.00 52.72 104 ARG A O 1
#